Protein AF-A0A916A8K9-F1 (afdb_monomer)

Radius of gyration: 21.42 Å; Cα contacts (8 Å, |Δi|>4): 59; chains: 1; bounding box: 30×62×41 Å

Secondary structure (DSSP, 8-state):
---PPPEEEEEEEETTEEEEEEEESS---PEEESSHHHHHHHHHS-SS---PPP-S-----------------

Solvent-accessible surface area (backbone atoms only — not comparable to full-atom values): 5107 Å² total; per-residue (Å²): 128,87,80,83,82,57,68,52,73,50,75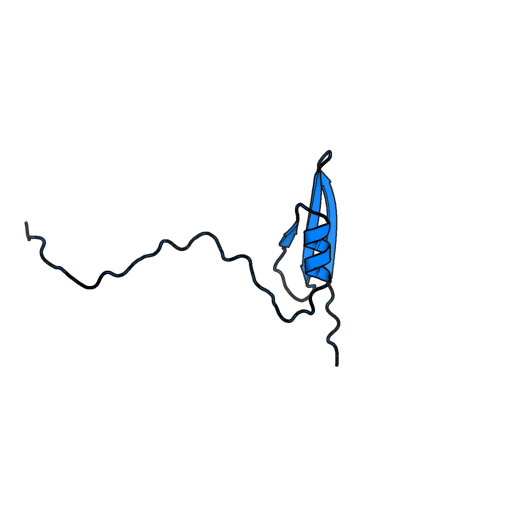,50,69,66,81,97,40,58,37,34,37,41,23,46,73,95,43,89,66,70,45,80,35,68,48,73,66,59,49,51,54,58,73,68,48,71,91,86,66,85,74,66,79,75,77,90,77,71,83,83,79,75,81,71,88,80,78,87,84,83,80,90,129

Nearest PDB structures (foldseek):
  8apo-assembly1_Xc  TM=6.573E-01  e=1.496E+00  Polytomella magna
  7oxx-assembly1_A  TM=5.448E-01  e=1.703E+00  Homo sapiens
  6ahu-assembly1_K  TM=4.568E-01  e=2.512E+00  Homo sapiens
  2rea-assembly1_A  TM=3.174E-01  e=3.953E+00  Homo sapiens

Sequence (73 aa):
MDESNLYLVRVWSAGPRFRATARRVDDDATQLFAAPDELLHFLSKPATQAELPAPQGQPQSNGTTGGTPCASI

Structure (mmCIF, N/CA/C/O backbone):
data_AF-A0A916A8K9-F1
#
_entry.id   AF-A0A916A8K9-F1
#
loop_
_atom_site.group_PDB
_atom_site.id
_atom_site.type_symbol
_atom_site.label_atom_id
_atom_site.label_alt_id
_atom_site.label_comp_id
_atom_site.label_asym_id
_atom_site.label_entity_id
_atom_site.label_seq_id
_atom_site.pdbx_PDB_ins_code
_atom_site.Cartn_x
_atom_site.Cartn_y
_atom_site.Cartn_z
_atom_site.occupancy
_atom_site.B_iso_or_equiv
_atom_site.auth_seq_id
_atom_site.auth_comp_id
_atom_site.auth_asym_id
_atom_site.auth_atom_id
_atom_site.pdbx_PDB_model_num
ATOM 1 N N . MET A 1 1 ? 3.836 -2.614 -27.379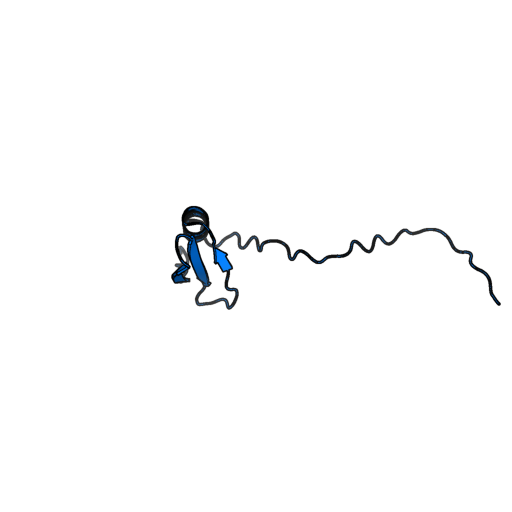 1.00 47.56 1 MET A N 1
ATOM 2 C CA . MET A 1 1 ? 4.203 -3.435 -26.211 1.00 47.56 1 MET A CA 1
ATOM 3 C C . MET A 1 1 ? 3.658 -2.692 -25.016 1.00 47.56 1 MET A C 1
ATOM 5 O O . MET A 1 1 ? 4.078 -1.562 -24.819 1.00 47.56 1 MET A O 1
ATOM 9 N N . ASP A 1 2 ? 2.686 -3.257 -24.305 1.00 58.25 2 ASP A N 1
ATOM 10 C CA . ASP A 1 2 ? 2.344 -2.764 -22.972 1.00 58.25 2 ASP A CA 1
ATOM 11 C C . ASP A 1 2 ? 3.578 -2.956 -22.090 1.00 58.25 2 ASP A C 1
ATOM 13 O O . ASP A 1 2 ? 4.028 -4.084 -21.879 1.00 58.25 2 ASP A O 1
ATOM 17 N N . GLU A 1 3 ? 4.188 -1.857 -21.655 1.00 66.56 3 GLU A N 1
ATOM 18 C CA . GLU A 1 3 ? 5.260 -1.917 -20.669 1.00 66.56 3 GLU A CA 1
ATOM 19 C C . GLU A 1 3 ? 4.652 -2.330 -19.328 1.00 66.56 3 GLU A C 1
ATOM 21 O O . GLU A 1 3 ? 3.912 -1.580 -18.686 1.00 66.56 3 GLU A O 1
ATOM 26 N N . SER A 1 4 ? 4.945 -3.560 -18.913 1.00 78.00 4 SER A N 1
ATOM 27 C CA . SER A 1 4 ? 4.627 -4.039 -17.573 1.00 78.00 4 SER A CA 1
ATOM 28 C C . SER A 1 4 ? 5.363 -3.181 -16.547 1.00 78.00 4 SER A C 1
ATOM 30 O O . SER A 1 4 ? 6.587 -3.096 -16.571 1.00 78.00 4 SER A O 1
ATOM 32 N N . ASN A 1 5 ? 4.626 -2.570 -15.622 1.00 82.56 5 ASN A N 1
ATOM 33 C CA . ASN A 1 5 ? 5.207 -1.783 -14.539 1.00 82.56 5 ASN A CA 1
ATOM 34 C C . ASN A 1 5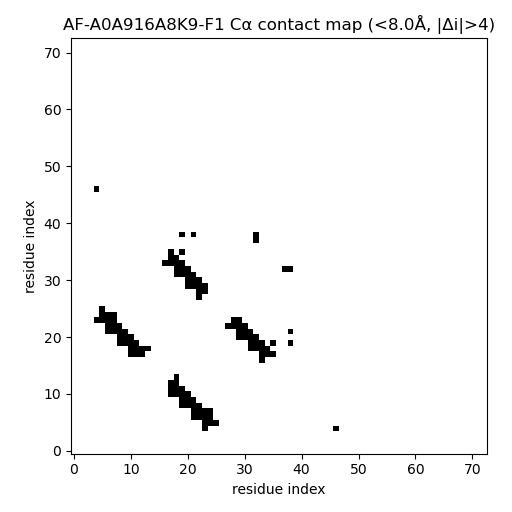 ? 5.278 -2.625 -13.266 1.00 82.56 5 ASN A C 1
ATOM 36 O O . ASN A 1 5 ? 4.261 -3.155 -12.816 1.00 82.56 5 ASN A O 1
ATOM 40 N N . LEU A 1 6 ? 6.469 -2.738 -12.676 1.00 89.25 6 LEU A N 1
ATOM 41 C CA . LEU A 1 6 ? 6.668 -3.447 -11.416 1.00 89.25 6 LEU A CA 1
ATOM 42 C C . LEU A 1 6 ? 6.663 -2.458 -10.246 1.00 89.25 6 LEU A C 1
ATOM 44 O O . LEU A 1 6 ? 7.337 -1.427 -10.284 1.00 89.25 6 LEU A O 1
ATOM 48 N N . TYR A 1 7 ? 5.924 -2.793 -9.190 1.00 91.81 7 TYR A N 1
ATOM 49 C CA . TYR A 1 7 ? 5.802 -1.971 -7.988 1.00 91.81 7 TYR A CA 1
ATOM 50 C C . TYR A 1 7 ? 6.191 -2.763 -6.742 1.00 91.81 7 TYR A C 1
ATOM 52 O O . TYR A 1 7 ? 5.812 -3.923 -6.585 1.00 91.81 7 TYR A O 1
ATOM 60 N N . LEU A 1 8 ? 6.891 -2.105 -5.819 1.00 93.94 8 LEU A N 1
ATOM 61 C CA . LEU A 1 8 ? 7.043 -2.570 -4.446 1.00 93.94 8 LEU A CA 1
ATOM 62 C C . LEU A 1 8 ? 5.964 -1.902 -3.594 1.00 93.94 8 LEU A C 1
ATOM 64 O O . LEU A 1 8 ? 5.963 -0.681 -3.431 1.00 93.94 8 LEU A O 1
ATOM 68 N N . VAL A 1 9 ? 5.070 -2.712 -3.031 1.00 95.56 9 VAL A N 1
ATOM 69 C CA . VAL A 1 9 ? 3.974 -2.241 -2.180 1.00 95.56 9 VAL A CA 1
ATOM 70 C C . VAL A 1 9 ? 4.135 -2.821 -0.782 1.00 95.56 9 VAL A C 1
ATOM 72 O O . VAL A 1 9 ? 4.247 -4.032 -0.603 1.00 95.56 9 VAL A O 1
ATOM 75 N N . ARG A 1 10 ? 4.128 -1.953 0.229 1.00 96.62 10 ARG A N 1
ATOM 76 C CA . ARG A 1 10 ? 4.120 -2.335 1.642 1.00 96.62 10 ARG A CA 1
ATOM 77 C C . ARG A 1 10 ? 2.801 -1.888 2.245 1.00 96.62 10 ARG A C 1
ATOM 79 O O . ARG A 1 10 ? 2.495 -0.704 2.200 1.00 96.62 10 ARG A O 1
ATOM 86 N N . VAL A 1 11 ? 2.053 -2.813 2.836 1.00 96.50 11 VAL A N 1
ATOM 87 C CA . VAL A 1 11 ? 0.773 -2.535 3.505 1.00 96.50 11 VAL A CA 1
ATOM 88 C C . VAL A 1 11 ? 0.895 -2.909 4.974 1.00 96.50 11 VAL A C 1
ATOM 90 O O . VAL A 1 11 ? 1.459 -3.950 5.309 1.00 96.50 11 VAL A O 1
ATOM 93 N N . TRP A 1 12 ? 0.403 -2.052 5.861 1.00 97.12 12 TRP A N 1
ATOM 94 C CA . TRP A 1 12 ? 0.402 -2.298 7.296 1.00 97.12 12 TRP A CA 1
ATOM 95 C C . TRP A 1 12 ? -0.769 -1.598 7.985 1.00 97.12 12 TRP A C 1
ATOM 97 O O . TRP A 1 12 ? -1.391 -0.686 7.441 1.00 97.12 12 TRP A O 1
ATOM 107 N N . SER A 1 13 ? -1.054 -2.022 9.216 1.00 95.06 13 SER A N 1
ATOM 108 C CA . SER A 1 13 ? -2.006 -1.334 10.086 1.00 95.06 13 SER A CA 1
ATOM 109 C C . SER A 1 13 ? -1.271 -0.566 11.179 1.00 95.06 13 SER A C 1
ATOM 111 O O . SER A 1 13 ? -0.327 -1.078 11.781 1.00 95.06 13 SER A O 1
ATOM 113 N N . ALA A 1 14 ? -1.715 0.656 11.457 1.00 87.31 14 ALA A N 1
ATOM 114 C CA . ALA A 1 14 ? -1.296 1.452 12.606 1.00 87.31 14 ALA A CA 1
AT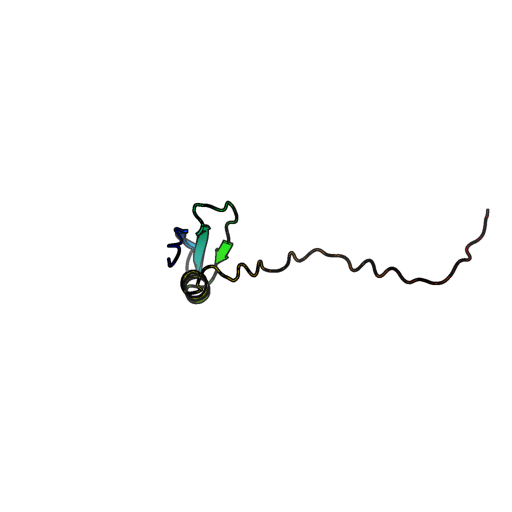OM 115 C C . ALA A 1 14 ? -2.505 1.637 13.539 1.00 87.31 14 ALA A C 1
ATOM 117 O O . ALA A 1 14 ? -3.235 2.628 13.455 1.00 87.31 14 ALA A O 1
ATOM 118 N N . GLY A 1 15 ? -2.758 0.639 14.391 1.00 91.06 15 GLY A N 1
ATOM 119 C CA . GLY A 1 15 ? -3.990 0.552 15.182 1.00 91.06 15 GLY A CA 1
ATOM 120 C C . GLY A 1 15 ? -5.195 0.207 14.291 1.00 91.06 15 GLY A C 1
ATOM 121 O O . GLY A 1 15 ? -5.111 -0.777 13.558 1.00 91.06 15 GLY A O 1
ATOM 122 N N . PRO A 1 16 ? -6.293 0.991 14.308 1.00 91.81 16 PRO A N 1
ATOM 123 C CA . PRO A 1 16 ? -7.432 0.797 13.405 1.00 91.81 16 PRO A CA 1
ATOM 124 C C . PRO A 1 16 ? -7.234 1.446 12.021 1.00 91.81 16 PRO A C 1
ATOM 126 O O . PRO A 1 16 ? -8.152 1.439 11.206 1.00 91.81 16 PRO A O 1
ATOM 129 N N . ARG A 1 17 ? -6.079 2.078 11.759 1.00 93.25 17 ARG A N 1
ATOM 130 C CA . ARG A 1 17 ? -5.838 2.856 10.536 1.00 93.25 17 ARG A CA 1
ATOM 131 C C . ARG A 1 17 ? -5.045 2.057 9.509 1.00 93.25 17 ARG A C 1
ATOM 133 O O . ARG A 1 17 ? -3.954 1.573 9.812 1.00 93.25 17 ARG A O 1
ATOM 140 N N . PHE A 1 18 ? -5.557 2.024 8.281 1.00 95.75 18 PHE A N 1
ATOM 141 C CA . PHE A 1 18 ? -4.841 1.522 7.114 1.00 95.75 18 PHE A CA 1
ATOM 142 C C . PHE A 1 18 ? -3.655 2.427 6.764 1.00 95.75 18 PHE A C 1
ATOM 144 O O . PHE A 1 18 ? -3.748 3.656 6.823 1.00 95.75 18 PHE A O 1
ATOM 151 N N . ARG A 1 19 ? -2.535 1.816 6.380 1.00 96.94 19 ARG A N 1
ATOM 152 C CA . ARG A 1 19 ? -1.388 2.499 5.790 1.00 96.94 19 ARG A CA 1
ATOM 153 C C . ARG A 1 19 ? -0.774 1.641 4.699 1.00 96.94 19 ARG A C 1
ATOM 155 O O . ARG A 1 19 ? -0.607 0.434 4.862 1.00 96.94 19 ARG A O 1
ATOM 162 N N . ALA A 1 20 ? -0.372 2.284 3.614 1.00 97.12 20 ALA A N 1
ATOM 163 C CA . ALA A 1 20 ? 0.424 1.627 2.595 1.00 97.12 20 ALA A CA 1
ATOM 164 C C . ALA A 1 20 ? 1.451 2.576 1.992 1.00 97.12 20 ALA A C 1
ATOM 166 O O . ALA A 1 20 ? 1.232 3.780 1.943 1.00 97.12 20 ALA A O 1
ATOM 167 N N . THR A 1 21 ? 2.552 2.031 1.493 1.00 96.44 21 THR A N 1
ATOM 168 C CA . THR A 1 21 ? 3.459 2.734 0.586 1.00 96.44 21 THR A CA 1
ATOM 169 C C . THR A 1 21 ? 3.599 1.955 -0.701 1.00 96.44 21 THR A C 1
ATOM 171 O O . THR A 1 21 ? 3.719 0.731 -0.650 1.00 96.44 21 THR A O 1
ATOM 174 N N . ALA A 1 22 ? 3.653 2.655 -1.827 1.00 94.38 22 ALA A N 1
ATOM 175 C CA . ALA A 1 22 ? 4.007 2.074 -3.114 1.00 94.38 22 ALA A CA 1
ATOM 176 C C . ALA A 1 22 ? 5.127 2.888 -3.764 1.00 94.38 22 ALA A C 1
ATOM 178 O O . ALA A 1 22 ? 5.161 4.113 -3.645 1.00 94.38 22 ALA A O 1
ATOM 179 N N . ARG A 1 23 ? 6.030 2.196 -4.454 1.00 92.50 23 ARG A N 1
ATOM 180 C CA . ARG A 1 23 ? 7.027 2.786 -5.353 1.00 92.50 23 ARG A CA 1
ATOM 181 C C . ARG A 1 23 ? 7.193 1.898 -6.579 1.00 92.50 23 ARG A C 1
ATOM 183 O O . ARG A 1 23 ? 6.999 0.683 -6.466 1.00 92.50 23 ARG A O 1
ATOM 190 N N . ARG A 1 24 ? 7.544 2.472 -7.730 1.00 90.75 24 ARG A N 1
ATOM 191 C CA . ARG A 1 24 ? 7.961 1.663 -8.890 1.00 90.75 24 ARG A CA 1
ATOM 192 C C . ARG A 1 24 ? 9.328 1.051 -8.592 1.00 90.75 24 ARG A C 1
ATOM 194 O O . ARG A 1 24 ? 10.056 1.545 -7.743 1.00 90.75 24 ARG A O 1
ATOM 201 N N . VAL A 1 25 ? 9.661 -0.066 -9.226 1.00 89.25 25 VAL A N 1
ATOM 202 C CA . VAL A 1 25 ? 10.987 -0.679 -9.034 1.00 89.25 25 VAL A CA 1
ATOM 203 C C . VAL A 1 25 ? 12.081 0.128 -9.734 1.00 89.25 25 VAL A C 1
ATOM 205 O O . VAL A 1 25 ? 13.185 0.217 -9.208 1.00 89.25 25 VAL A O 1
ATOM 208 N N . ASP A 1 26 ? 11.747 0.773 -10.850 1.00 88.19 26 ASP A N 1
ATOM 209 C CA . ASP A 1 26 ? 12.667 1.600 -11.642 1.00 88.19 26 ASP A CA 1
ATOM 210 C C . ASP A 1 26 ? 12.723 3.073 -11.194 1.00 88.19 26 ASP A C 1
ATOM 212 O O . ASP A 1 26 ? 13.375 3.889 -11.840 1.00 88.19 26 ASP A O 1
ATOM 216 N N . ASP A 1 27 ? 12.023 3.433 -10.114 1.00 85.06 27 ASP A N 1
ATOM 217 C CA . ASP A 1 27 ? 11.943 4.802 -9.603 1.00 85.06 27 ASP A CA 1
ATOM 218 C C . ASP A 1 27 ? 12.037 4.819 -8.072 1.00 85.06 27 ASP A C 1
ATOM 220 O O . ASP A 1 27 ? 11.487 3.955 -7.388 1.00 85.06 27 ASP A O 1
ATOM 224 N N . ASP A 1 28 ? 12.729 5.810 -7.517 1.00 86.06 28 ASP A N 1
ATOM 225 C CA . ASP A 1 28 ? 12.946 5.888 -6.068 1.00 86.06 28 ASP A CA 1
ATOM 226 C C . ASP A 1 28 ? 11.813 6.636 -5.331 1.00 86.06 28 ASP A C 1
ATOM 228 O O . ASP A 1 28 ? 11.742 6.622 -4.097 1.00 86.06 28 ASP A O 1
ATOM 232 N N . ALA A 1 29 ? 10.870 7.261 -6.051 1.00 89.19 29 ALA A N 1
ATOM 233 C CA . ALA A 1 29 ? 9.777 7.996 -5.432 1.00 89.19 29 ALA A CA 1
ATOM 234 C C . ALA A 1 29 ? 8.799 7.038 -4.744 1.00 89.19 29 ALA A C 1
ATOM 236 O O . ALA A 1 29 ? 8.100 6.226 -5.355 1.00 89.19 29 ALA A O 1
ATOM 237 N N . THR A 1 30 ? 8.732 7.165 -3.421 1.00 93.44 30 THR A N 1
ATOM 238 C CA . THR A 1 30 ? 7.814 6.400 -2.581 1.00 93.44 30 THR A CA 1
ATOM 239 C C . THR A 1 30 ? 6.609 7.252 -2.212 1.00 93.44 30 THR A C 1
ATOM 241 O O . THR A 1 30 ? 6.750 8.314 -1.609 1.00 93.44 30 THR A O 1
ATOM 244 N N . GLN A 1 31 ? 5.412 6.755 -2.515 1.00 93.44 31 GLN A N 1
ATOM 245 C CA . GLN A 1 31 ? 4.151 7.406 -2.177 1.00 93.44 31 GLN A CA 1
ATOM 246 C C . GLN A 1 31 ? 3.487 6.709 -0.987 1.00 93.44 31 GLN A C 1
ATOM 248 O O . GLN A 1 31 ? 3.440 5.481 -0.933 1.00 93.44 31 GLN A O 1
ATOM 253 N N . LEU A 1 32 ? 2.985 7.492 -0.028 1.00 95.06 32 LEU A N 1
ATOM 254 C CA . LEU A 1 32 ? 2.247 7.023 1.149 1.00 95.06 32 LEU A CA 1
ATOM 255 C C . LEU A 1 32 ? 0.738 7.167 0.914 1.00 95.06 32 LEU A C 1
ATOM 257 O O . LEU A 1 32 ? 0.276 8.218 0.482 1.00 95.06 32 LEU A O 1
ATOM 261 N N . PHE A 1 33 ? -0.021 6.145 1.293 1.00 95.44 33 PHE A N 1
ATOM 262 C CA . PHE A 1 33 ? -1.474 6.069 1.180 1.00 95.44 33 PHE A CA 1
ATOM 263 C C . PHE A 1 33 ? -2.103 5.869 2.560 1.00 95.44 33 PHE A C 1
ATOM 265 O O . PHE A 1 33 ? -1.577 5.132 3.409 1.00 95.44 33 PHE A O 1
ATOM 272 N N . ALA A 1 34 ? -3.225 6.547 2.796 1.00 95.12 34 ALA A N 1
ATOM 273 C CA . ALA A 1 34 ? -3.982 6.464 4.046 1.00 95.12 34 ALA A CA 1
ATOM 274 C C . ALA A 1 34 ? -5.297 5.687 3.891 1.00 95.12 34 ALA A C 1
ATOM 276 O O . ALA A 1 34 ? -5.853 5.247 4.897 1.00 95.12 34 ALA A O 1
ATOM 277 N N . ALA A 1 35 ? -5.761 5.482 2.656 1.00 94.81 35 ALA A N 1
ATOM 278 C CA . ALA A 1 35 ? -6.959 4.713 2.347 1.00 94.81 35 ALA A CA 1
ATOM 279 C C . ALA A 1 35 ? -6.675 3.586 1.329 1.00 94.81 35 ALA A C 1
ATOM 281 O O . ALA A 1 35 ? -5.838 3.763 0.439 1.00 94.81 35 ALA A O 1
ATOM 282 N N . PRO A 1 36 ? -7.373 2.437 1.426 1.00 93.38 36 PRO A N 1
ATOM 283 C CA . PRO A 1 36 ? -7.245 1.347 0.457 1.00 93.38 36 PRO A CA 1
ATOM 284 C C . PRO A 1 36 ? -7.608 1.768 -0.973 1.00 93.38 36 PRO A C 1
ATOM 286 O O . PRO A 1 36 ? -6.917 1.388 -1.917 1.00 93.38 36 PRO A O 1
ATOM 289 N N . ASP A 1 37 ? -8.651 2.585 -1.134 1.00 94.56 37 ASP A N 1
ATOM 290 C CA . ASP A 1 37 ? -9.136 3.036 -2.442 1.00 94.56 37 ASP A CA 1
ATOM 291 C C . ASP A 1 37 ? -8.108 3.895 -3.189 1.00 94.56 37 ASP A C 1
ATOM 293 O O . ASP A 1 37 ? -7.944 3.748 -4.399 1.00 94.56 37 ASP A O 1
ATOM 297 N N . GLU A 1 38 ? -7.357 4.742 -2.475 1.00 92.81 38 GLU A N 1
ATOM 298 C CA . GLU A 1 38 ? -6.286 5.556 -3.067 1.00 92.81 38 GLU A CA 1
ATOM 299 C C . GLU A 1 38 ? -5.172 4.678 -3.650 1.00 92.81 38 GLU A C 1
ATOM 301 O O . GLU A 1 38 ? -4.693 4.929 -4.757 1.00 92.81 38 GLU A O 1
ATOM 306 N N . LEU A 1 39 ? -4.788 3.621 -2.923 1.00 93.50 39 LEU A N 1
ATOM 307 C CA . LEU A 1 39 ? -3.777 2.669 -3.378 1.00 93.50 39 LEU A CA 1
ATOM 308 C C . LEU A 1 39 ? -4.255 1.907 -4.620 1.00 93.50 39 LEU A C 1
ATOM 310 O O . LEU A 1 39 ? -3.503 1.768 -5.584 1.00 93.50 39 LEU A O 1
ATOM 314 N N . LEU A 1 40 ? -5.498 1.420 -4.614 1.00 92.25 40 LEU A N 1
ATOM 315 C CA . LEU A 1 40 ? -6.066 0.699 -5.756 1.00 92.25 40 LEU A CA 1
ATOM 316 C C . LEU A 1 40 ? -6.161 1.594 -6.988 1.00 92.25 40 LEU A C 1
ATOM 318 O O . LEU A 1 40 ? -5.793 1.173 -8.084 1.00 92.25 40 LEU A O 1
ATOM 322 N N . HIS A 1 41 ? -6.599 2.838 -6.812 1.00 90.50 41 HIS A N 1
ATOM 323 C CA . HIS A 1 41 ? -6.677 3.806 -7.896 1.00 90.50 41 HIS A CA 1
ATOM 324 C C . HIS A 1 41 ? -5.291 4.119 -8.478 1.00 90.50 41 HIS A C 1
ATOM 326 O O . HIS A 1 41 ? -5.151 4.205 -9.695 1.00 90.50 41 HIS A O 1
ATOM 332 N N . PHE A 1 42 ? -4.259 4.233 -7.636 1.00 88.38 42 PHE A N 1
ATOM 333 C CA . PHE A 1 42 ? -2.874 4.407 -8.079 1.00 88.38 42 PHE A CA 1
ATOM 334 C C . PHE A 1 42 ? -2.374 3.215 -8.908 1.00 88.38 42 PHE A C 1
ATOM 336 O O . PHE A 1 42 ? -1.858 3.413 -10.003 1.00 88.38 42 PHE A O 1
ATOM 343 N N . LEU A 1 43 ? -2.568 1.984 -8.426 1.00 88.12 43 LEU A N 1
ATOM 344 C CA . LEU A 1 43 ? -2.102 0.769 -9.112 1.00 88.12 43 LEU A CA 1
ATOM 345 C C . LEU A 1 43 ? -2.893 0.443 -10.388 1.00 88.12 43 LEU A C 1
ATOM 347 O O . LEU A 1 43 ? -2.389 -0.266 -11.254 1.00 88.12 43 LEU A O 1
ATOM 351 N N . SER A 1 44 ? -4.125 0.944 -10.502 1.00 85.56 44 SER A N 1
ATOM 352 C CA . SER A 1 44 ? -4.988 0.714 -11.668 1.00 85.56 44 SER A CA 1
ATOM 353 C C . SER A 1 44 ? -4.729 1.694 -12.812 1.00 85.56 44 SER A C 1
ATOM 355 O O . SER A 1 44 ? -5.196 1.463 -13.928 1.00 85.56 44 SER A O 1
ATOM 357 N N . LYS A 1 45 ? -4.020 2.803 -12.561 1.00 73.69 45 LYS A N 1
ATOM 358 C CA . LYS A 1 45 ? -3.671 3.755 -13.616 1.00 73.69 45 LYS A CA 1
ATOM 359 C C . LYS A 1 45 ? -2.552 3.172 -14.486 1.00 73.69 45 LYS A C 1
ATOM 361 O O . LYS A 1 45 ? -1.512 2.7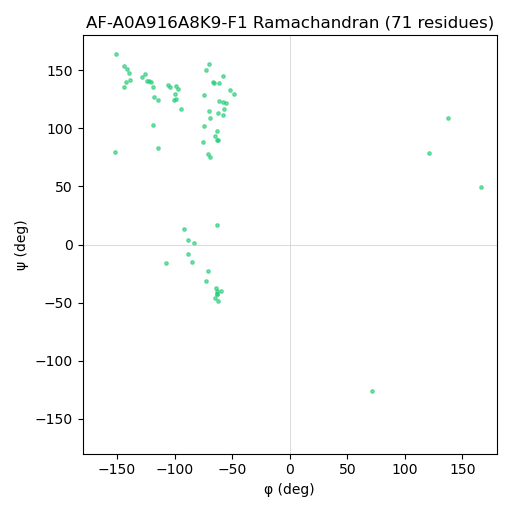95 -13.946 1.00 73.69 4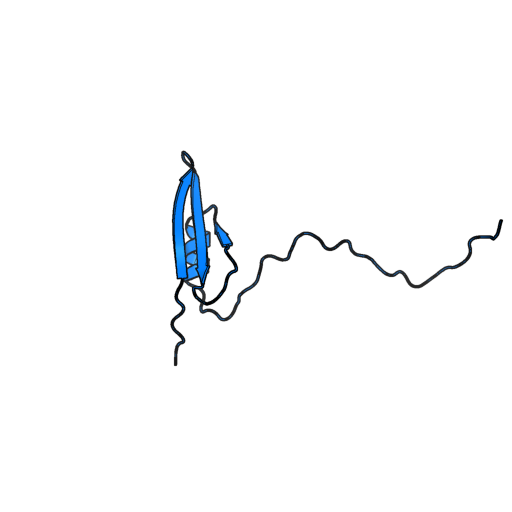5 LYS A O 1
ATOM 366 N N . PRO A 1 46 ? -2.704 3.143 -15.823 1.00 63.38 46 PRO A N 1
ATOM 367 C CA 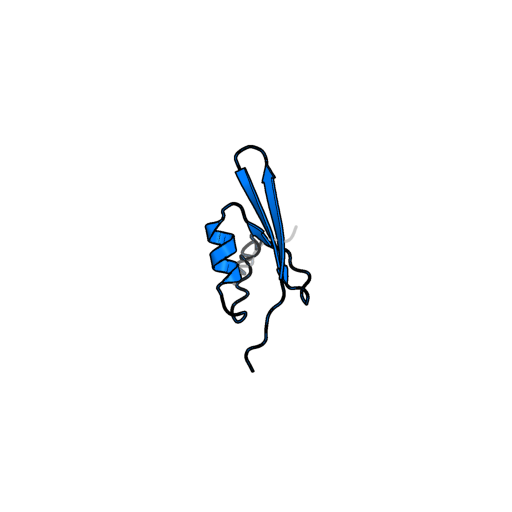. PRO A 1 46 ? -1.563 2.910 -16.700 1.00 63.38 46 PRO A CA 1
ATOM 368 C C . PRO A 1 46 ? -0.510 3.992 -16.425 1.00 63.38 46 PRO A C 1
ATOM 370 O O . PRO A 1 46 ? -0.863 5.131 -16.117 1.00 63.38 46 PRO A O 1
ATOM 373 N N . ALA A 1 47 ? 0.777 3.643 -16.510 1.00 58.03 47 ALA A N 1
ATOM 374 C CA . ALA A 1 47 ? 1.913 4.448 -16.034 1.00 58.03 47 ALA A CA 1
ATOM 375 C C . ALA A 1 47 ? 2.129 5.818 -16.724 1.00 58.03 47 ALA A C 1
ATOM 377 O O . ALA A 1 47 ? 3.188 6.425 -16.592 1.00 58.03 47 ALA A O 1
ATOM 378 N N . THR A 1 48 ? 1.135 6.341 -17.437 1.00 51.88 48 THR A N 1
ATOM 379 C CA . THR A 1 48 ? 1.188 7.580 -18.217 1.00 51.88 48 THR A CA 1
ATOM 380 C C . THR A 1 48 ? 0.750 8.828 -17.442 1.00 51.88 48 THR A C 1
ATOM 382 O O . THR A 1 48 ? 0.552 9.875 -18.048 1.00 51.88 48 THR A O 1
ATOM 385 N N . GLN A 1 49 ? 0.613 8.782 -16.114 1.00 46.62 49 GLN A N 1
ATOM 386 C CA . GLN A 1 49 ? 0.395 10.012 -15.347 1.00 46.62 49 GLN A CA 1
ATOM 387 C C . GLN A 1 49 ? 0.926 9.891 -13.918 1.00 46.62 49 GLN A C 1
ATOM 389 O O . GLN A 1 49 ? 0.182 9.685 -12.959 1.00 46.62 49 GLN A O 1
ATOM 394 N N . ALA A 1 50 ? 2.243 10.051 -13.774 1.00 46.47 50 ALA A N 1
ATOM 395 C CA . ALA A 1 50 ? 2.824 10.518 -12.523 1.00 46.47 50 ALA A CA 1
ATOM 396 C C . ALA A 1 50 ? 2.422 11.989 -12.334 1.00 46.47 50 ALA A C 1
ATOM 398 O O . ALA A 1 50 ? 3.210 12.903 -12.559 1.00 46.47 50 ALA A O 1
ATOM 399 N N . GLU A 1 51 ? 1.167 12.233 -11.963 1.00 51.94 51 GLU A N 1
ATOM 400 C CA . GLU A 1 51 ? 0.804 13.507 -11.355 1.00 51.94 51 GLU A CA 1
ATOM 401 C C . GLU A 1 51 ? 1.327 13.435 -9.920 1.00 51.94 51 GLU A C 1
ATOM 403 O O . GLU A 1 51 ? 0.668 12.921 -9.015 1.00 51.94 51 GLU A O 1
ATOM 408 N N . LEU A 1 52 ? 2.591 13.836 -9.740 1.00 52.50 52 LEU A N 1
ATOM 409 C CA . LEU A 1 52 ? 3.127 14.083 -8.409 1.00 52.50 52 LEU A CA 1
ATOM 410 C C . LEU A 1 52 ? 2.155 15.040 -7.702 1.00 52.50 52 LEU A C 1
ATOM 412 O O . LEU A 1 52 ? 1.795 16.061 -8.298 1.00 52.50 52 LEU A O 1
ATOM 416 N N . PRO A 1 53 ? 1.744 14.778 -6.448 1.00 52.56 53 PRO A N 1
ATOM 417 C CA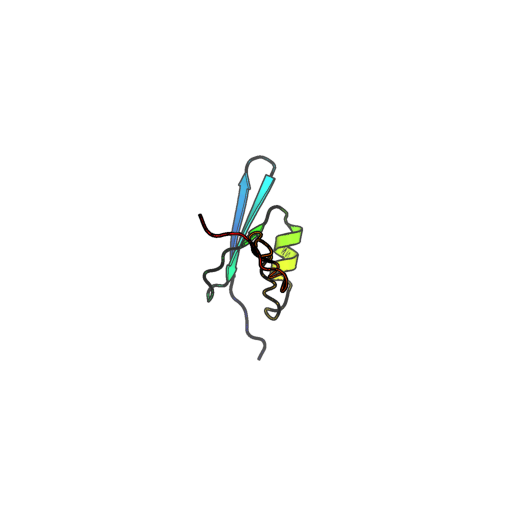 . PRO A 1 53 ? 1.102 15.819 -5.665 1.00 52.56 53 PRO A CA 1
ATOM 418 C C . PRO A 1 53 ? 2.065 17.008 -5.634 1.00 52.56 53 PRO A C 1
ATOM 420 O O . PRO A 1 53 ? 3.231 16.854 -5.260 1.00 52.56 53 PRO A O 1
ATOM 423 N N . ALA A 1 54 ? 1.598 18.164 -6.111 1.00 49.50 54 ALA A N 1
ATOM 424 C CA . ALA A 1 54 ? 2.411 19.367 -6.189 1.00 49.50 54 ALA A CA 1
ATOM 425 C C . ALA A 1 54 ? 3.111 19.593 -4.836 1.00 49.50 54 ALA A C 1
ATOM 427 O O . ALA A 1 54 ? 2.436 19.544 -3.800 1.00 49.50 54 ALA A O 1
ATOM 428 N N . PRO A 1 55 ? 4.437 19.819 -4.803 1.00 50.69 55 PRO A N 1
ATOM 429 C CA . PRO A 1 55 ? 5.108 20.172 -3.565 1.00 50.69 55 PRO A CA 1
ATOM 430 C C . PRO A 1 55 ? 4.458 21.446 -3.014 1.00 50.69 55 PRO A C 1
ATOM 432 O O . PRO A 1 55 ? 4.552 22.522 -3.604 1.00 50.69 55 PRO A O 1
ATOM 435 N N . GLN A 1 56 ? 3.752 21.319 -1.887 1.00 56.69 56 GLN A N 1
ATOM 436 C CA . GLN A 1 56 ? 3.270 22.459 -1.117 1.00 56.69 56 GLN A CA 1
ATOM 437 C C . GLN A 1 56 ? 4.488 23.214 -0.584 1.00 56.69 56 GLN A C 1
ATOM 439 O O . GLN A 1 56 ? 5.054 22.863 0.447 1.00 56.69 56 GLN A O 1
ATOM 444 N N . GLY A 1 57 ? 4.923 24.222 -1.332 1.00 49.88 57 GLY A N 1
ATOM 445 C CA . GLY A 1 57 ? 6.108 24.992 -0.987 1.00 49.88 57 GLY A CA 1
ATOM 446 C C . GLY A 1 57 ? 6.613 25.859 -2.128 1.00 49.88 57 GLY A C 1
ATOM 447 O O . GLY A 1 57 ? 7.800 25.831 -2.424 1.00 49.88 57 GLY A O 1
ATOM 448 N N . GLN A 1 58 ? 5.738 26.633 -2.769 1.00 38.25 58 GLN A N 1
ATOM 449 C CA . GLN A 1 58 ? 6.187 27.737 -3.611 1.00 38.25 58 GLN A CA 1
ATOM 450 C C . GLN A 1 58 ? 5.628 29.035 -3.021 1.00 38.25 58 GLN A C 1
ATOM 452 O O . GLN A 1 58 ? 4.433 29.295 -3.170 1.00 38.25 58 GLN A O 1
ATOM 457 N N . PRO A 1 59 ? 6.432 29.853 -2.310 1.00 46.84 59 PRO A N 1
ATOM 458 C CA . PRO A 1 59 ? 6.042 31.235 -2.102 1.00 46.84 59 PRO A CA 1
ATOM 459 C C . PRO A 1 59 ? 5.875 31.863 -3.488 1.00 46.84 59 PRO A C 1
ATOM 461 O O . PRO A 1 59 ? 6.790 31.828 -4.314 1.00 46.84 59 PRO A O 1
ATOM 464 N N . GLN A 1 60 ? 4.683 32.390 -3.769 1.00 47.91 60 GLN A N 1
ATOM 465 C CA . GLN A 1 60 ? 4.464 33.248 -4.924 1.00 47.91 60 GLN A CA 1
ATOM 466 C C . GLN A 1 60 ? 5.326 34.501 -4.742 1.00 47.91 60 GLN A C 1
ATOM 468 O O . GLN A 1 60 ? 4.885 35.497 -4.174 1.00 47.91 60 GLN A O 1
ATOM 473 N N . SER A 1 61 ? 6.562 34.468 -5.234 1.00 48.62 61 SER A N 1
ATOM 474 C CA . SER A 1 61 ? 7.292 35.687 -5.564 1.00 48.62 61 SER A CA 1
ATOM 475 C C . SER A 1 61 ? 6.631 36.281 -6.804 1.00 48.62 61 SER A C 1
ATOM 477 O O . SER A 1 61 ? 7.103 36.108 -7.926 1.00 48.62 61 SER A O 1
ATOM 479 N N . ASN A 1 62 ? 5.488 36.942 -6.602 1.00 44.53 62 ASN A N 1
ATOM 480 C CA . ASN A 1 62 ? 4.926 37.857 -7.582 1.00 44.53 62 ASN A CA 1
ATOM 481 C C . ASN A 1 62 ? 5.923 39.007 -7.742 1.00 44.53 62 ASN A C 1
ATOM 483 O O . ASN A 1 62 ? 5.964 39.938 -6.938 1.00 44.53 62 ASN A O 1
ATOM 487 N N . GLY A 1 63 ? 6.748 38.915 -8.784 1.00 41.44 63 GLY A N 1
ATOM 488 C CA . GLY A 1 63 ? 7.479 40.047 -9.323 1.00 41.44 63 GLY A CA 1
ATOM 489 C C . GLY A 1 63 ? 6.483 41.075 -9.843 1.00 41.44 63 GLY A C 1
ATOM 490 O O . GLY A 1 63 ? 6.075 41.025 -10.999 1.00 41.44 63 GLY A O 1
ATOM 491 N N . THR A 1 64 ? 6.080 42.002 -8.979 1.00 43.66 64 THR A N 1
ATOM 492 C CA . THR A 1 64 ? 5.401 43.226 -9.392 1.00 43.66 64 THR A CA 1
ATOM 493 C C . THR A 1 64 ? 6.448 44.144 -10.006 1.00 43.66 64 THR A C 1
ATOM 495 O O . THR A 1 64 ? 7.241 44.779 -9.314 1.00 43.66 64 THR A O 1
ATOM 498 N N . THR A 1 65 ? 6.465 44.201 -11.334 1.00 48.84 65 THR A N 1
ATOM 499 C CA . THR A 1 65 ? 7.031 45.326 -12.072 1.00 48.84 65 THR A CA 1
ATOM 500 C C . THR A 1 65 ? 6.325 46.607 -11.623 1.00 48.84 65 THR A C 1
ATOM 502 O O . THR A 1 65 ? 5.127 46.755 -11.843 1.00 48.84 65 THR A O 1
ATOM 505 N N . GLY A 1 66 ? 7.070 47.535 -11.019 1.00 42.16 66 GLY A N 1
ATOM 506 C CA . GLY A 1 66 ? 6.646 48.929 -10.865 1.00 42.16 66 GLY A CA 1
ATOM 507 C C . GLY A 1 66 ? 6.936 49.540 -9.495 1.00 42.16 66 GLY A C 1
ATOM 508 O O . GLY A 1 66 ? 6.240 49.247 -8.531 1.00 42.16 66 GLY A O 1
ATOM 509 N N . GLY A 1 67 ? 7.908 50.462 -9.453 1.00 37.88 67 GLY A N 1
ATOM 510 C CA . GLY A 1 67 ? 7.969 51.526 -8.444 1.00 37.88 67 GLY A CA 1
ATOM 511 C C . GLY A 1 67 ? 9.220 51.566 -7.561 1.00 37.88 67 GLY A C 1
ATOM 512 O O . GLY A 1 67 ? 9.159 51.218 -6.389 1.00 37.88 67 GLY A O 1
ATOM 513 N N . THR A 1 68 ? 10.333 52.101 -8.069 1.00 45.69 68 THR A N 1
ATOM 514 C CA . THR A 1 68 ? 11.192 52.986 -7.252 1.00 45.69 68 THR A CA 1
ATOM 515 C C . THR A 1 68 ? 10.378 54.255 -6.951 1.00 45.69 68 THR A C 1
ATOM 517 O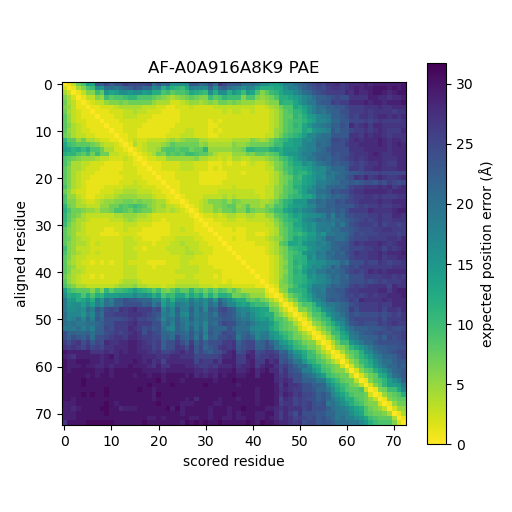 O . THR A 1 68 ? 9.679 54.719 -7.855 1.00 45.69 68 THR A O 1
ATOM 520 N N . PRO A 1 69 ? 10.421 54.826 -5.731 1.00 50.97 69 PRO A N 1
ATOM 521 C CA . PRO A 1 69 ? 11.673 55.258 -5.106 1.00 50.97 69 PRO A CA 1
ATOM 522 C C . PRO A 1 69 ? 11.765 54.950 -3.598 1.00 50.97 69 PRO A C 1
ATOM 524 O O . PRO A 1 69 ? 10.782 55.057 -2.871 1.00 50.97 69 PRO A O 1
ATOM 527 N N . CYS A 1 70 ? 12.962 54.669 -3.081 1.00 39.16 70 CYS A N 1
ATOM 528 C CA . CYS A 1 70 ? 13.215 54.902 -1.659 1.00 39.16 70 CYS A CA 1
ATOM 529 C C . CYS A 1 70 ? 14.647 55.390 -1.437 1.00 39.16 70 CYS A C 1
ATOM 531 O O . CYS A 1 70 ? 15.579 54.933 -2.095 1.00 39.16 70 CYS A O 1
ATOM 533 N N . ALA A 1 71 ? 14.741 56.406 -0.588 1.00 42.88 71 ALA A N 1
ATOM 534 C CA . ALA A 1 71 ? 15.789 57.407 -0.512 1.00 42.88 71 ALA A CA 1
ATOM 535 C C . ALA A 1 71 ? 17.119 56.897 0.053 1.00 42.88 71 ALA A C 1
ATOM 537 O O . ALA A 1 71 ? 17.156 56.028 0.923 1.00 42.88 71 ALA A O 1
ATOM 538 N N . SER A 1 72 ? 18.196 57.529 -0.417 1.00 43.09 72 SER A N 1
ATOM 539 C CA . SER A 1 72 ? 19.508 57.531 0.222 1.00 43.09 72 SER A CA 1
ATOM 540 C C . SER A 1 72 ? 19.436 58.166 1.613 1.00 43.09 72 SER A C 1
ATOM 542 O O . SER A 1 72 ? 18.810 59.216 1.780 1.00 43.09 72 SER A O 1
ATOM 544 N N . ILE A 1 73 ? 20.137 57.560 2.569 1.00 51.62 73 ILE A N 1
ATOM 545 C CA . ILE A 1 73 ? 20.652 58.207 3.781 1.00 51.62 73 ILE A CA 1
ATOM 546 C C . ILE A 1 73 ? 22.159 57.972 3.776 1.00 51.62 73 ILE A C 1
ATOM 548 O O . ILE A 1 73 ? 22.549 56.819 3.474 1.00 51.62 73 ILE A O 1
#

Foldseek 3Di:
DQPDWAKDKDWDDDDPWTKMWIDTPVDPDIDIDGDPVVVVVVVPDRPPDPPPPPPPDDDPPPPDPDDDDDDDD

Mean predicted aligned error: 14.7 Å

pLDDT: mean 73.39, std 21.82, range [37.88, 97.12]